Protein AF-A0A0A3J3X3-F1 (afdb_monomer_lite)

Secondary structure (DSSP, 8-state):
--EEEEEEETTEEEEEETTS-EEEEEHHHHSSS--THHHHHHH-HHHHTT-EE-TTT--EE-TTS-EE-HHHHHHHSEEHHHHHHHHHHHHHHHHHHHHHHHHHHHHHHHHHHTT-

InterPro domains:
  IPR018841 Protein of unknown function DUF2442 [PF10387] (11-77)
  IPR036782 NE0471-like, N-terminal [G3DSA:3.30.2020.10] (2-79)
  IPR036782 NE0471-like, N-terminal [SSF143880] (10-75)

pLDDT: mean 91.13, std 8.87, range [58.75, 98.5]

Sequence (116 aa):
MKVTSLFTVKFKLILEFGNGEYRLLDIKQFLRDDKGKLAEVRDNIDMFQTAMLDNVAGTVVWENGVDFEPEHLYSESVNIDHILVNEEMKRGQYYLLRMMNDFIKEQEKQKRERGE

Radius of gyration: 22.74 Å; chains: 1; bounding box: 72×23×51 Å

Structure (mmCIF, N/CA/C/O backbone):
data_AF-A0A0A3J3X3-F1
#
_entry.id   AF-A0A0A3J3X3-F1
#
loop_
_atom_site.group_PDB
_atom_site.id
_atom_site.type_symbol
_atom_site.label_atom_id
_atom_site.label_alt_id
_atom_site.label_comp_id
_atom_site.label_asym_id
_atom_site.label_entity_id
_atom_site.label_seq_id
_atom_site.pdbx_PDB_ins_code
_atom_site.Cartn_x
_atom_site.Cartn_y
_atom_site.Cartn_z
_atom_site.occupancy
_atom_site.B_iso_or_equiv
_atom_site.auth_seq_id
_atom_site.auth_comp_id
_atom_site.auth_asym_id
_atom_site.auth_atom_id
_atom_site.pdbx_PDB_model_num
ATOM 1 N N . MET A 1 1 ? 11.547 10.666 3.981 1.00 85.38 1 MET A N 1
ATOM 2 C CA . MET A 1 1 ? 11.084 9.579 4.872 1.00 85.38 1 MET A CA 1
ATOM 3 C C . MET A 1 1 ? 11.539 8.252 4.274 1.00 85.38 1 MET A C 1
ATOM 5 O O . MET A 1 1 ? 11.895 8.247 3.110 1.00 85.38 1 MET A O 1
ATOM 9 N N . LYS A 1 2 ? 11.633 7.151 5.029 1.00 89.75 2 LYS A N 1
ATOM 10 C CA . LYS A 1 2 ? 12.095 5.855 4.487 1.00 89.75 2 LYS A CA 1
ATOM 11 C C . LYS A 1 2 ? 11.162 4.731 4.913 1.00 89.75 2 LYS A C 1
ATOM 13 O O . LYS A 1 2 ? 10.711 4.764 6.057 1.00 89.75 2 LYS A O 1
ATOM 18 N N . VAL A 1 3 ? 10.924 3.768 4.023 1.00 94.44 3 VAL A N 1
ATOM 19 C CA . VAL A 1 3 ? 10.304 2.483 4.370 1.00 94.44 3 VAL A CA 1
ATOM 20 C C . VAL A 1 3 ? 11.388 1.586 4.970 1.00 94.44 3 VAL A C 1
ATOM 22 O O . VAL A 1 3 ? 12.479 1.481 4.413 1.00 94.44 3 VAL A O 1
ATOM 25 N N . THR A 1 4 ? 11.123 0.994 6.130 1.00 92.56 4 THR A N 1
ATOM 26 C CA . THR A 1 4 ? 12.065 0.122 6.855 1.00 92.56 4 THR A CA 1
ATOM 27 C C . THR A 1 4 ? 11.666 -1.343 6.787 1.00 92.56 4 THR A C 1
ATOM 29 O O . THR A 1 4 ? 12.540 -2.206 6.776 1.00 92.56 4 THR A O 1
ATOM 32 N N . SER A 1 5 ? 10.364 -1.615 6.686 1.00 94.12 5 SER A N 1
ATOM 33 C CA . SER A 1 5 ? 9.810 -2.963 6.571 1.00 94.12 5 SER A CA 1
ATOM 34 C C . SER A 1 5 ? 8.615 -2.979 5.618 1.00 94.12 5 SER A C 1
ATOM 36 O O . SER A 1 5 ? 7.871 -2.001 5.513 1.00 94.12 5 SER A O 1
ATOM 38 N N . LEU A 1 6 ? 8.419 -4.113 4.945 1.00 95.62 6 LEU A N 1
ATOM 39 C CA . LEU A 1 6 ? 7.378 -4.339 3.944 1.00 95.62 6 LEU A CA 1
ATOM 40 C C . LEU A 1 6 ? 6.759 -5.726 4.146 1.00 95.62 6 LEU A C 1
ATOM 42 O O . LEU A 1 6 ? 7.474 -6.726 4.152 1.00 95.62 6 LEU A O 1
ATOM 46 N N . PHE A 1 7 ? 5.432 -5.793 4.235 1.00 96.19 7 PHE A N 1
ATOM 47 C CA . PHE A 1 7 ? 4.678 -7.048 4.213 1.00 96.19 7 PHE A CA 1
ATOM 48 C C . PHE A 1 7 ? 3.520 -6.957 3.223 1.00 96.19 7 PHE A C 1
ATOM 50 O O . PHE A 1 7 ? 2.878 -5.913 3.098 1.00 96.19 7 PHE A O 1
ATOM 57 N N . THR A 1 8 ? 3.212 -8.065 2.551 1.00 95.38 8 THR A N 1
ATOM 58 C CA . THR A 1 8 ? 2.117 -8.147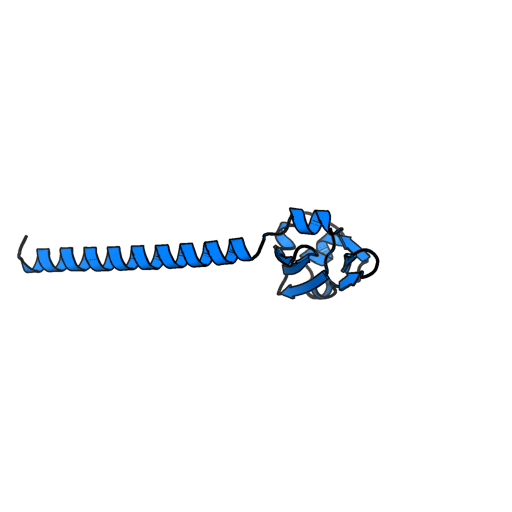 1.579 1.00 95.38 8 THR A CA 1
ATOM 59 C C . THR A 1 8 ? 0.988 -9.033 2.107 1.00 95.38 8 THR A C 1
ATOM 61 O O . THR A 1 8 ? 1.213 -10.120 2.638 1.00 95.38 8 THR A O 1
ATOM 64 N N . VAL A 1 9 ? -0.260 -8.574 1.974 1.00 93.81 9 VAL A N 1
ATOM 65 C CA . VAL A 1 9 ? -1.460 -9.369 2.288 1.00 93.81 9 VAL A CA 1
ATOM 66 C C . VAL A 1 9 ? -2.549 -9.065 1.261 1.00 93.81 9 VAL A C 1
ATOM 68 O O . VAL A 1 9 ? -3.077 -7.955 1.211 1.00 93.81 9 VAL A O 1
ATOM 71 N N . LYS A 1 10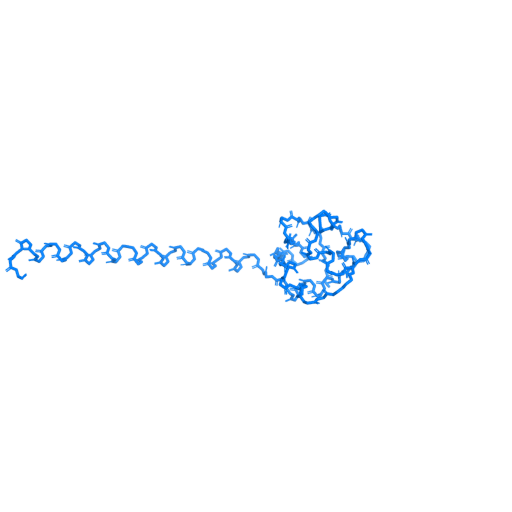 ? -2.945 -10.063 0.459 1.00 95.75 10 LYS A N 1
ATOM 72 C CA . LYS A 1 10 ? -3.835 -9.871 -0.706 1.00 95.75 10 LYS A CA 1
ATOM 73 C C . LYS A 1 10 ? -3.258 -8.796 -1.639 1.00 95.75 10 LYS A C 1
ATOM 75 O O . LYS A 1 10 ? -2.156 -9.002 -2.100 1.00 95.75 10 LYS A O 1
ATOM 80 N N . PHE A 1 11 ? -3.957 -7.684 -1.882 1.00 97.62 11 PHE A N 1
ATOM 81 C CA . PHE A 1 11 ? -3.485 -6.526 -2.668 1.00 97.62 11 PHE A CA 1
ATOM 82 C C . PHE A 1 11 ? -3.159 -5.319 -1.774 1.00 97.62 11 PHE A C 1
ATOM 84 O O . PHE A 1 11 ? -3.462 -4.173 -2.104 1.00 97.62 11 PHE A O 1
ATOM 91 N N . LYS A 1 12 ? -2.629 -5.580 -0.577 1.00 98.06 12 LYS A N 1
ATOM 92 C CA . LYS A 1 12 ? -2.311 -4.545 0.407 1.00 98.06 12 LYS A CA 1
ATOM 93 C C . LYS A 1 12 ? -0.874 -4.651 0.864 1.00 98.06 12 LYS A C 1
ATOM 95 O O . LYS A 1 12 ? -0.371 -5.760 1.058 1.00 98.06 12 LYS A O 1
ATOM 100 N N . LEU A 1 13 ? -0.262 -3.491 1.066 1.00 97.69 13 LEU A N 1
ATOM 101 C CA . LEU A 1 13 ? 1.040 -3.359 1.700 1.00 97.69 13 LEU A CA 1
ATOM 102 C C . LEU A 1 13 ? 0.853 -2.914 3.143 1.00 97.69 13 LEU A C 1
ATOM 104 O O . LEU A 1 13 ? 0.085 -1.993 3.417 1.00 97.69 13 LEU A O 1
ATOM 108 N N . ILE A 1 14 ? 1.575 -3.561 4.047 1.00 97.69 14 ILE A N 1
ATOM 109 C CA . ILE A 1 14 ? 1.827 -3.060 5.392 1.00 97.69 14 ILE A CA 1
ATOM 110 C C . ILE A 1 14 ? 3.263 -2.551 5.384 1.00 97.69 14 ILE A C 1
ATOM 112 O O . ILE A 1 14 ? 4.195 -3.318 5.136 1.00 97.69 14 ILE A O 1
ATOM 116 N N . LEU A 1 15 ? 3.411 -1.252 5.606 1.00 96.56 15 LEU A N 1
ATOM 117 C CA . LEU A 1 15 ? 4.674 -0.533 5.548 1.00 96.56 15 LEU A CA 1
ATOM 118 C C . LEU A 1 15 ? 5.027 -0.047 6.944 1.00 96.56 15 LEU A C 1
ATOM 120 O O . LEU A 1 15 ? 4.188 0.559 7.608 1.00 96.56 15 LEU A O 1
ATOM 124 N N . GLU A 1 16 ? 6.263 -0.275 7.357 1.00 95.25 16 GLU A N 1
ATOM 125 C CA . GLU A 1 16 ? 6.849 0.434 8.490 1.00 95.25 16 GLU A CA 1
ATOM 126 C C . GLU A 1 16 ? 7.693 1.587 7.953 1.00 95.25 16 GLU A C 1
ATOM 128 O O . GLU A 1 16 ? 8.477 1.406 7.016 1.00 95.25 16 GLU A O 1
ATOM 133 N N . PHE A 1 17 ? 7.532 2.770 8.536 1.00 94.56 17 PHE A N 1
ATOM 134 C CA . PHE A 1 17 ? 8.333 3.941 8.204 1.00 94.56 17 PHE A CA 1
ATOM 135 C C . PHE A 1 17 ? 9.334 4.267 9.311 1.00 94.56 17 PHE A C 1
ATOM 137 O O . PHE A 1 17 ? 9.138 3.940 10.476 1.00 94.56 17 PHE A O 1
ATOM 144 N N . GLY A 1 18 ? 10.398 4.996 8.964 1.00 92.12 18 GLY A N 1
ATOM 145 C CA . GLY A 1 18 ? 11.469 5.359 9.903 1.00 92.12 18 GLY A CA 1
ATOM 146 C C . GLY A 1 18 ? 11.050 6.200 11.123 1.00 92.12 18 GLY A C 1
ATOM 147 O O . GLY A 1 18 ? 11.873 6.421 12.006 1.00 92.12 18 GLY A O 1
ATOM 148 N N . ASN A 1 19 ? 9.804 6.678 11.188 1.00 93.50 19 ASN A N 1
ATOM 149 C CA . ASN A 1 19 ? 9.220 7.316 12.373 1.00 93.50 19 ASN A CA 1
ATOM 150 C C . ASN A 1 19 ? 8.506 6.324 13.318 1.00 93.50 19 ASN A C 1
ATOM 152 O O . ASN A 1 19 ? 7.951 6.754 14.325 1.00 93.50 19 ASN A O 1
ATOM 156 N N . GLY A 1 20 ? 8.519 5.026 13.005 1.00 93.50 20 GLY A N 1
ATOM 157 C CA . GLY A 1 20 ? 7.861 3.965 13.768 1.00 93.50 20 GLY A CA 1
ATOM 158 C C . GLY A 1 20 ? 6.395 3.729 13.396 1.00 93.50 20 GLY A C 1
ATOM 159 O O . GLY A 1 20 ? 5.759 2.863 13.992 1.00 93.50 20 GLY A O 1
ATOM 160 N N . GLU A 1 21 ? 5.835 4.470 12.433 1.00 95.19 21 GLU A N 1
ATOM 161 C CA . GLU A 1 21 ? 4.452 4.253 12.007 1.00 95.19 21 GLU A CA 1
ATOM 162 C C . GLU A 1 21 ? 4.315 3.006 11.133 1.00 95.19 21 GLU A C 1
ATOM 164 O O . GLU A 1 21 ? 5.027 2.843 10.139 1.00 95.19 21 GLU A O 1
ATOM 169 N N . TYR A 1 22 ? 3.308 2.194 11.455 1.00 96.31 22 TYR A N 1
ATOM 170 C CA . TYR A 1 22 ? 2.812 1.136 10.587 1.00 96.31 22 TYR A CA 1
ATOM 171 C C . TYR A 1 22 ? 1.605 1.642 9.808 1.00 96.31 22 TYR A C 1
ATOM 173 O O . TYR A 1 22 ? 0.611 2.099 10.383 1.00 96.31 22 TYR A O 1
ATOM 181 N N . ARG A 1 23 ? 1.673 1.558 8.482 1.00 97.19 23 ARG A N 1
ATOM 182 C CA . ARG A 1 23 ? 0.628 2.072 7.596 1.00 97.19 23 ARG A CA 1
ATOM 183 C C . ARG A 1 23 ? 0.177 1.014 6.602 1.00 97.19 23 ARG A C 1
ATOM 185 O O . ARG A 1 23 ? 0.976 0.226 6.102 1.00 97.19 23 ARG A O 1
ATOM 192 N N . LEU A 1 24 ? -1.121 1.007 6.325 1.00 97.75 24 LEU A N 1
ATOM 193 C CA . LEU A 1 24 ? -1.765 0.118 5.369 1.00 97.75 24 LEU A CA 1
ATOM 194 C C . LEU A 1 24 ? -2.032 0.874 4.066 1.00 97.75 24 LEU A C 1
ATOM 196 O O . LEU A 1 24 ? -2.731 1.887 4.078 1.00 97.75 24 LEU A O 1
ATOM 200 N N . LEU A 1 25 ? -1.530 0.355 2.949 1.00 97.81 25 LEU A N 1
ATOM 201 C CA . LEU A 1 25 ? -1.856 0.834 1.606 1.00 97.81 25 LEU A CA 1
ATOM 202 C C . LEU A 1 25 ? -2.687 -0.222 0.874 1.00 97.81 25 LEU A C 1
ATOM 204 O O . LEU A 1 25 ? -2.280 -1.381 0.789 1.00 97.81 25 LEU A O 1
ATOM 208 N N . ASP A 1 26 ? -3.838 0.171 0.329 1.00 97.62 26 ASP A N 1
ATOM 209 C CA . ASP A 1 26 ? -4.626 -0.670 -0.577 1.00 97.62 26 ASP A CA 1
ATOM 210 C C . ASP A 1 26 ? -4.267 -0.333 -2.026 1.00 97.62 26 ASP A C 1
ATOM 212 O O . ASP A 1 26 ? -4.647 0.724 -2.536 1.00 97.62 26 ASP A O 1
ATOM 216 N N . ILE A 1 27 ? -3.539 -1.231 -2.700 1.00 97.75 27 ILE A N 1
ATOM 217 C CA . ILE A 1 27 ? -3.052 -0.977 -4.062 1.00 97.75 27 ILE A CA 1
ATOM 218 C C . ILE A 1 27 ? -4.194 -0.746 -5.042 1.00 97.75 27 ILE A C 1
ATOM 220 O O . ILE A 1 27 ? -4.028 0.030 -5.975 1.00 97.75 27 ILE A O 1
ATOM 224 N N . LYS A 1 28 ? -5.367 -1.351 -4.835 1.00 96.75 28 LYS A N 1
ATOM 225 C CA . LYS A 1 28 ? -6.500 -1.154 -5.750 1.00 96.75 28 LYS A CA 1
ATOM 226 C C . LYS A 1 28 ? -7.131 0.229 -5.636 1.00 96.75 28 LYS A C 1
ATOM 228 O O . LYS A 1 28 ? -7.820 0.659 -6.554 1.00 96.75 28 LYS A O 1
ATOM 233 N N . GLN A 1 29 ? -6.951 0.900 -4.502 1.00 96.00 29 GLN A N 1
ATOM 234 C CA . GLN A 1 29 ? -7.423 2.272 -4.304 1.00 96.00 29 GLN A CA 1
ATOM 235 C C . GLN A 1 29 ? -6.369 3.298 -4.716 1.00 96.00 29 GLN A C 1
ATOM 237 O O . GLN A 1 29 ? -6.727 4.378 -5.195 1.00 96.00 29 GLN A O 1
ATOM 242 N N . PHE A 1 30 ? -5.100 2.936 -4.523 1.00 97.56 30 PHE A N 1
ATOM 243 C CA . PHE A 1 30 ? -3.937 3.722 -4.906 1.00 97.56 30 PHE A CA 1
ATOM 244 C C . PHE A 1 30 ? -3.765 3.768 -6.431 1.00 97.56 30 PHE A C 1
ATOM 246 O O . PHE A 1 30 ? -3.746 4.846 -7.014 1.00 97.56 30 PHE A O 1
ATOM 253 N N . LEU A 1 31 ? -3.739 2.603 -7.085 1.00 96.69 31 LEU A N 1
ATOM 254 C CA . LEU A 1 31 ? -3.720 2.459 -8.540 1.00 96.69 31 LEU A CA 1
ATOM 255 C C . LEU A 1 31 ? -5.154 2.231 -9.008 1.00 96.69 31 LEU A C 1
ATOM 257 O O . LEU A 1 31 ? -5.730 1.176 -8.749 1.00 96.69 31 LEU A O 1
ATOM 261 N N . ARG A 1 32 ? -5.757 3.224 -9.663 1.00 92.62 32 ARG A N 1
ATOM 262 C CA . ARG A 1 32 ? -7.193 3.210 -9.993 1.00 92.62 32 ARG A CA 1
ATOM 263 C C . ARG A 1 32 ? -7.424 2.778 -11.417 1.00 92.62 32 ARG A C 1
ATOM 265 O O . ARG A 1 32 ? -7.694 1.611 -11.656 1.00 92.62 32 ARG A O 1
ATOM 272 N N . ASP A 1 33 ? -7.253 3.698 -12.358 1.00 93.69 33 ASP A N 1
ATOM 273 C CA . ASP A 1 33 ? -7.457 3.462 -13.787 1.00 93.69 33 ASP A CA 1
ATOM 274 C C . ASP A 1 33 ? -6.139 3.365 -14.556 1.00 93.69 33 ASP A C 1
ATOM 276 O O . ASP A 1 33 ? -6.151 3.280 -15.789 1.00 93.69 33 ASP A O 1
ATOM 280 N N . ASP A 1 34 ? -5.020 3.313 -13.829 1.00 96.75 34 ASP A N 1
ATOM 281 C CA . ASP A 1 34 ? -3.667 3.172 -14.349 1.00 96.75 34 ASP A CA 1
ATOM 282 C C . ASP A 1 34 ? -3.552 1.994 -15.320 1.00 96.75 34 ASP A C 1
ATOM 284 O O . ASP A 1 34 ? -4.269 0.986 -15.215 1.00 96.75 34 ASP A O 1
ATOM 288 N N . LYS A 1 35 ? -2.667 2.158 -16.307 1.00 95.94 35 LYS A N 1
ATOM 289 C CA . LYS A 1 35 ? -2.479 1.252 -17.448 1.00 95.94 35 LYS A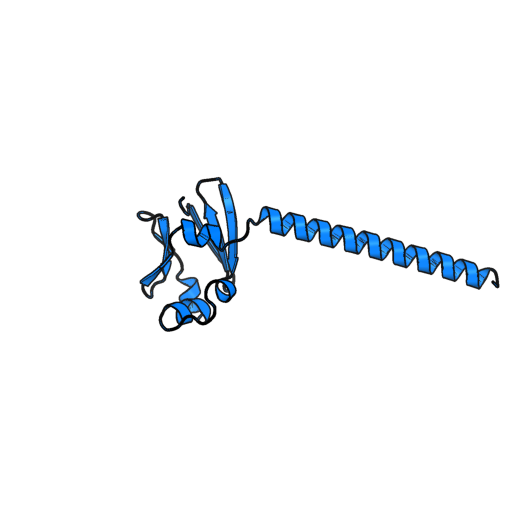 CA 1
ATOM 290 C C . LYS A 1 35 ? -1.046 0.714 -17.486 1.00 95.94 35 LYS A C 1
ATOM 292 O O . LYS A 1 35 ? -0.158 1.211 -16.797 1.00 95.94 35 LYS A O 1
ATOM 297 N N . GLY A 1 36 ? -0.814 -0.296 -18.324 1.00 97.50 36 GLY A N 1
ATOM 298 C CA . GLY A 1 36 ? 0.507 -0.909 -18.489 1.00 97.50 36 GLY A CA 1
ATOM 299 C C . GLY A 1 36 ? 0.992 -1.584 -17.204 1.00 97.50 36 GLY A C 1
ATOM 300 O O . GLY A 1 36 ? 0.196 -2.187 -16.490 1.00 97.50 36 GLY A O 1
ATOM 301 N N . LYS A 1 37 ? 2.283 -1.441 -16.885 1.00 97.88 37 LYS A N 1
ATOM 302 C CA . LYS A 1 37 ? 2.926 -2.092 -15.729 1.00 97.88 37 LYS A CA 1
ATOM 303 C C . LYS A 1 37 ? 2.258 -1.788 -14.380 1.00 97.88 37 LYS A C 1
ATOM 305 O O . LYS A 1 37 ? 2.241 -2.638 -13.497 1.00 97.88 37 LYS A O 1
ATOM 310 N N . LEU A 1 38 ? 1.661 -0.605 -14.229 1.00 98.19 38 LEU A N 1
ATOM 311 C CA . LEU A 1 38 ? 0.900 -0.242 -13.027 1.00 98.19 38 LEU A CA 1
ATOM 312 C C . LEU A 1 38 ? -0.374 -1.088 -12.880 1.00 98.19 38 LEU A C 1
ATOM 314 O O . LEU A 1 38 ? -0.704 -1.535 -11.784 1.00 98.19 38 LEU A O 1
ATOM 318 N N . ALA A 1 39 ? -1.067 -1.367 -13.990 1.00 98.25 39 ALA A N 1
ATOM 319 C CA . ALA A 1 39 ? -2.233 -2.247 -13.983 1.00 98.25 39 ALA A CA 1
ATOM 320 C C . ALA A 1 39 ? -1.853 -3.686 -13.608 1.00 98.25 39 ALA A C 1
ATOM 322 O O . ALA A 1 39 ? -2.613 -4.352 -12.914 1.00 98.25 39 ALA A O 1
ATOM 323 N N . GLU A 1 40 ? -0.670 -4.156 -14.013 1.00 98.19 40 GLU A N 1
ATOM 324 C CA . GLU A 1 40 ? -0.173 -5.479 -13.618 1.00 98.19 40 GLU A CA 1
ATOM 325 C C . GLU A 1 40 ? 0.006 -5.577 -12.099 1.00 98.19 40 GLU A C 1
ATOM 327 O O . GLU A 1 40 ? -0.472 -6.536 -11.502 1.00 98.19 40 GLU A O 1
ATOM 332 N N . VAL A 1 41 ? 0.609 -4.565 -11.461 1.00 98.31 41 VAL A N 1
ATOM 333 C CA . VAL A 1 41 ? 0.747 -4.503 -9.992 1.00 98.31 41 VAL A CA 1
ATOM 334 C C . VAL A 1 41 ? -0.623 -4.478 -9.295 1.00 98.31 41 VAL A C 1
ATOM 336 O O . VAL A 1 41 ? -0.786 -5.059 -8.224 1.00 98.31 41 VAL A O 1
ATOM 339 N N . ARG A 1 42 ? -1.632 -3.836 -9.897 1.00 98.19 42 ARG A N 1
ATOM 340 C CA . ARG A 1 42 ? -2.998 -3.748 -9.346 1.00 98.19 42 ARG A CA 1
ATOM 341 C C . ARG A 1 42 ? -3.810 -5.037 -9.487 1.00 98.19 42 ARG A C 1
ATOM 343 O O . ARG A 1 42 ? -4.570 -5.387 -8.580 1.00 98.19 42 ARG A O 1
ATOM 350 N N . ASP A 1 43 ? -3.709 -5.693 -10.639 1.00 97.69 43 ASP A N 1
ATOM 351 C CA . ASP A 1 43 ? -4.667 -6.720 -11.061 1.00 97.69 43 ASP A CA 1
ATOM 352 C C . ASP A 1 43 ? -4.102 -8.141 -11.015 1.00 97.69 43 ASP A C 1
ATOM 354 O O . ASP A 1 43 ? -4.872 -9.093 -10.869 1.00 97.69 43 ASP A O 1
ATOM 358 N N . ASN A 1 44 ? -2.780 -8.304 -11.105 1.00 97.94 44 ASN A N 1
ATOM 359 C CA . ASN A 1 44 ? -2.121 -9.602 -11.049 1.00 97.94 44 ASN A CA 1
ATOM 360 C C . ASN A 1 44 ? -1.526 -9.829 -9.652 1.00 97.94 44 ASN A C 1
ATOM 362 O O . ASN A 1 44 ? -0.590 -9.146 -9.245 1.00 97.94 44 ASN A O 1
ATOM 366 N N . ILE A 1 45 ? -2.069 -10.807 -8.921 1.00 97.62 45 ILE A N 1
ATOM 367 C CA . ILE A 1 45 ? -1.627 -11.111 -7.555 1.00 97.62 45 ILE A CA 1
ATOM 368 C C . ILE A 1 45 ? -0.184 -11.619 -7.508 1.00 97.62 45 ILE A C 1
ATOM 370 O O . ILE A 1 45 ? 0.542 -11.250 -6.590 1.00 97.62 45 ILE A O 1
ATOM 374 N N . ASP A 1 46 ? 0.241 -12.400 -8.503 1.00 98.12 46 ASP A N 1
ATOM 375 C CA . ASP A 1 46 ? 1.592 -12.959 -8.551 1.00 98.12 46 ASP A CA 1
ATOM 376 C C . ASP A 1 46 ? 2.608 -11.836 -8.756 1.00 98.12 46 ASP A C 1
ATOM 378 O O . ASP A 1 46 ? 3.602 -11.770 -8.043 1.00 98.12 46 ASP A O 1
ATOM 382 N N . MET A 1 47 ? 2.300 -10.891 -9.656 1.00 98.44 47 MET A N 1
ATOM 383 C CA . MET A 1 47 ? 3.097 -9.676 -9.833 1.00 98.44 47 MET A CA 1
ATOM 384 C C . MET A 1 47 ? 3.094 -8.837 -8.557 1.00 98.44 47 MET A C 1
ATOM 386 O O . MET A 1 47 ? 4.151 -8.476 -8.067 1.00 98.44 47 MET A O 1
ATOM 390 N N . PHE A 1 48 ? 1.929 -8.553 -7.969 1.00 98.50 48 PHE A N 1
ATOM 391 C CA . PHE A 1 48 ? 1.844 -7.760 -6.742 1.00 98.50 48 PHE A CA 1
ATOM 392 C C . PHE A 1 48 ? 2.714 -8.326 -5.607 1.00 98.50 48 PHE A C 1
ATOM 394 O O . PHE A 1 48 ? 3.349 -7.566 -4.874 1.00 98.50 48 PHE A O 1
ATOM 401 N 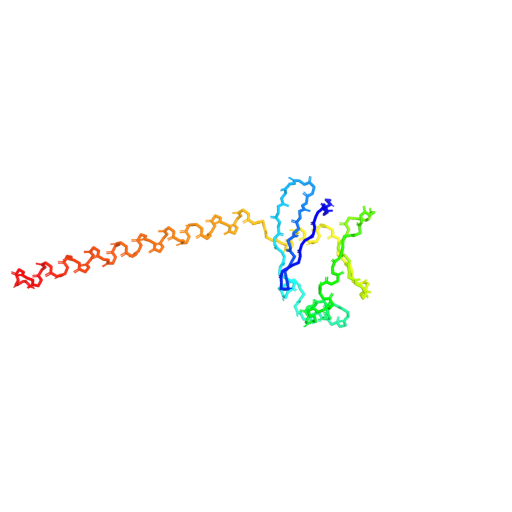N . GLN A 1 49 ? 2.754 -9.652 -5.463 1.00 97.94 49 GLN A N 1
ATOM 402 C CA . GLN A 1 49 ? 3.506 -10.330 -4.410 1.00 97.94 49 GLN A CA 1
ATOM 403 C C . GLN A 1 49 ? 5.025 -10.252 -4.577 1.00 97.94 49 GLN A C 1
ATOM 405 O O . GLN A 1 49 ? 5.730 -10.516 -3.605 1.00 97.94 49 GLN A O 1
ATOM 410 N N . THR A 1 50 ? 5.538 -9.819 -5.732 1.00 98.31 50 THR A N 1
ATOM 411 C CA . THR A 1 50 ? 6.975 -9.573 -5.918 1.00 98.31 50 THR A CA 1
ATOM 412 C C . THR A 1 50 ? 7.453 -8.266 -5.275 1.00 98.31 50 THR A C 1
ATOM 414 O O . THR A 1 50 ? 8.598 -7.876 -5.494 1.00 98.31 50 THR A O 1
ATOM 417 N N . ALA A 1 51 ? 6.585 -7.527 -4.574 1.00 98.12 51 ALA A N 1
ATOM 418 C CA . ALA A 1 51 ? 6.960 -6.277 -3.923 1.00 98.12 51 ALA A CA 1
ATOM 419 C C . ALA A 1 51 ? 8.154 -6.498 -2.982 1.00 98.12 51 ALA A C 1
ATOM 421 O O . ALA A 1 51 ? 8.104 -7.339 -2.083 1.00 98.12 51 ALA A O 1
ATOM 422 N N . MET A 1 52 ? 9.204 -5.704 -3.155 1.00 97.19 52 MET A N 1
ATOM 423 C CA . MET A 1 52 ? 10.402 -5.743 -2.327 1.00 97.19 52 MET A CA 1
ATOM 424 C C . MET A 1 52 ? 10.874 -4.332 -1.986 1.00 97.19 52 MET A C 1
ATOM 426 O O . MET A 1 52 ? 10.541 -3.361 -2.663 1.00 97.19 52 MET A O 1
ATOM 430 N N . LEU A 1 53 ? 11.646 -4.223 -0.910 1.00 95.69 53 LEU A N 1
ATOM 431 C CA . LEU A 1 53 ? 12.266 -2.971 -0.498 1.00 95.69 53 LEU A CA 1
ATOM 432 C C . LEU A 1 53 ? 13.615 -2.809 -1.208 1.00 95.69 53 LEU A C 1
ATOM 434 O O . LEU A 1 53 ? 14.500 -3.655 -1.060 1.00 95.69 53 LEU A O 1
ATOM 438 N N . ASP A 1 54 ? 13.801 -1.701 -1.921 1.00 93.50 54 ASP A N 1
ATOM 439 C CA . ASP A 1 54 ? 15.136 -1.238 -2.285 1.00 93.50 54 ASP A CA 1
ATOM 440 C C . ASP A 1 54 ? 15.766 -0.588 -1.047 1.00 93.50 54 ASP A C 1
ATOM 442 O O . ASP A 1 54 ? 15.411 0.520 -0.651 1.00 93.50 54 ASP A O 1
ATOM 446 N N . ASN A 1 55 ? 16.717 -1.272 -0.412 1.00 83.31 55 ASN A N 1
ATOM 447 C CA . ASN A 1 55 ? 17.360 -0.782 0.812 1.00 83.31 55 ASN A CA 1
ATOM 448 C C . ASN A 1 55 ? 18.278 0.435 0.589 1.00 83.31 55 ASN A C 1
ATOM 450 O O . ASN A 1 55 ? 18.636 1.118 1.552 1.00 83.31 55 ASN A O 1
ATOM 454 N N . VAL A 1 56 ? 18.687 0.707 -0.654 1.00 86.00 56 VAL A N 1
ATOM 455 C CA . VAL A 1 56 ? 19.535 1.854 -0.996 1.00 86.00 56 VAL A CA 1
ATOM 456 C C . VAL A 1 56 ? 18.667 3.097 -1.156 1.00 86.00 56 VAL A C 1
ATOM 458 O O . VAL A 1 56 ? 18.921 4.114 -0.503 1.00 86.00 56 VAL A O 1
ATOM 461 N N . ALA A 1 57 ? 17.624 3.003 -1.983 1.00 84.38 57 ALA A N 1
ATOM 462 C CA . ALA A 1 57 ? 16.717 4.114 -2.265 1.00 84.38 57 ALA A CA 1
ATOM 463 C C . ALA A 1 57 ? 15.626 4.292 -1.189 1.00 84.38 57 ALA A C 1
ATOM 465 O O . ALA A 1 57 ? 15.099 5.388 -1.004 1.00 84.38 57 ALA A O 1
ATOM 466 N N . GLY A 1 58 ? 15.314 3.235 -0.438 1.00 84.38 58 GLY A N 1
ATOM 467 C CA . GLY A 1 58 ? 14.196 3.172 0.503 1.00 84.38 58 GLY A CA 1
ATOM 468 C C . GLY A 1 58 ? 12.832 3.010 -0.173 1.00 84.38 58 GLY A C 1
ATOM 469 O O . GLY A 1 58 ? 11.823 3.160 0.510 1.00 84.38 58 GLY A O 1
ATOM 470 N N . THR A 1 59 ? 12.792 2.750 -1.482 1.00 90.56 59 THR A N 1
ATOM 471 C CA . THR A 1 59 ? 11.575 2.640 -2.300 1.00 90.56 59 THR A CA 1
ATOM 472 C C . THR A 1 59 ? 10.994 1.229 -2.254 1.00 90.56 59 THR A C 1
ATOM 474 O O . THR A 1 59 ? 11.699 0.257 -1.977 1.00 90.56 59 THR A O 1
ATOM 477 N N . VAL A 1 60 ? 9.700 1.096 -2.550 1.00 97.00 60 VAL A N 1
ATOM 478 C CA . VAL A 1 60 ? 9.094 -0.222 -2.804 1.00 97.00 60 VAL A CA 1
ATOM 479 C C . VAL A 1 60 ? 9.097 -0.457 -4.304 1.00 97.00 60 VAL A C 1
ATOM 481 O O . VAL A 1 60 ? 8.590 0.382 -5.045 1.00 97.00 60 VAL A O 1
ATOM 484 N N . VAL A 1 61 ? 9.651 -1.587 -4.737 1.00 97.88 61 VAL A N 1
ATOM 485 C CA . VAL A 1 61 ? 9.838 -1.949 -6.145 1.00 97.88 61 VAL A CA 1
ATOM 486 C C . VAL A 1 61 ? 9.243 -3.328 -6.446 1.00 97.88 61 VAL A C 1
ATOM 488 O O . VAL A 1 61 ? 9.238 -4.217 -5.595 1.00 97.88 61 VAL A O 1
ATOM 491 N N . TRP A 1 62 ? 8.742 -3.505 -7.667 1.00 98.38 62 TRP A N 1
ATOM 492 C CA . TRP A 1 62 ? 8.229 -4.765 -8.215 1.00 98.38 62 TRP A CA 1
ATOM 493 C C . TRP A 1 62 ? 9.134 -5.300 -9.330 1.00 98.38 62 TRP A C 1
ATOM 495 O O . TRP A 1 62 ? 9.885 -4.546 -9.949 1.00 98.38 62 TRP A O 1
ATOM 505 N N . GLU A 1 63 ? 9.039 -6.595 -9.647 1.00 98.25 63 GLU A N 1
ATOM 506 C CA . GLU A 1 63 ? 9.885 -7.237 -10.670 1.00 98.25 63 GLU A CA 1
ATOM 507 C C . GLU A 1 63 ? 9.665 -6.678 -12.079 1.00 98.25 63 GLU A C 1
ATOM 509 O O . GLU A 1 63 ? 10.584 -6.672 -12.899 1.00 98.25 63 GLU A O 1
ATOM 514 N N . ASN A 1 64 ? 8.474 -6.144 -12.370 1.00 98.00 64 ASN A N 1
ATOM 515 C CA . ASN A 1 64 ? 8.233 -5.455 -13.636 1.00 98.00 64 ASN A CA 1
ATOM 516 C C . ASN A 1 64 ? 8.887 -4.059 -13.707 1.00 98.00 64 ASN A C 1
ATOM 518 O O . ASN A 1 64 ? 8.799 -3.398 -14.747 1.00 98.00 64 ASN A O 1
ATOM 522 N N . GLY A 1 65 ? 9.575 -3.620 -12.650 1.00 97.31 65 GLY A N 1
ATOM 523 C CA . GLY A 1 65 ? 10.316 -2.364 -12.574 1.00 97.31 65 GLY A CA 1
ATOM 524 C C . GLY A 1 65 ? 9.469 -1.147 -12.211 1.00 97.31 65 GLY A C 1
ATOM 525 O O . GLY A 1 65 ? 9.943 -0.031 -12.380 1.00 97.31 65 GLY A O 1
ATOM 526 N N . VAL A 1 66 ? 8.222 -1.338 -11.770 1.00 97.94 66 VAL A N 1
ATOM 527 C CA . VAL A 1 66 ? 7.463 -0.277 -11.093 1.00 97.94 66 VAL A CA 1
ATOM 528 C C . VAL A 1 66 ? 8.070 -0.049 -9.717 1.00 97.94 66 VAL A C 1
ATOM 530 O O . VAL A 1 66 ? 8.311 -1.014 -8.993 1.00 97.94 66 VAL A O 1
ATOM 533 N N . ASP A 1 67 ? 8.257 1.209 -9.342 1.00 97.19 67 ASP A N 1
ATOM 534 C CA . ASP A 1 67 ? 8.675 1.617 -8.011 1.00 97.19 67 ASP A CA 1
ATOM 53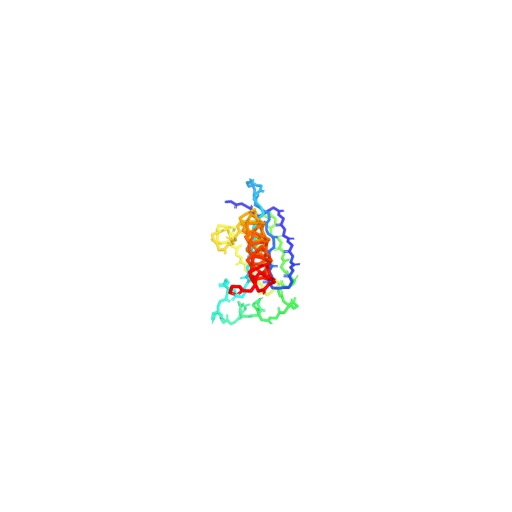5 C C . ASP A 1 67 ? 7.882 2.831 -7.507 1.00 97.19 67 ASP A C 1
ATOM 537 O O . ASP A 1 67 ? 7.319 3.606 -8.283 1.00 97.19 67 ASP A O 1
ATOM 541 N N . PHE A 1 68 ? 7.814 2.980 -6.184 1.00 97.12 68 PHE A N 1
ATOM 542 C CA . PHE A 1 68 ? 7.223 4.150 -5.538 1.00 97.12 68 PHE A CA 1
ATOM 543 C C . PHE A 1 68 ? 8.122 4.686 -4.430 1.00 97.12 68 PHE A C 1
ATOM 545 O O . PHE A 1 68 ? 8.656 3.934 -3.605 1.00 97.12 68 PHE A O 1
ATOM 552 N N . GLU A 1 69 ? 8.235 6.011 -4.391 1.00 95.25 69 GLU A N 1
ATOM 553 C CA . GLU A 1 69 ? 8.968 6.727 -3.355 1.00 95.25 69 GLU A CA 1
ATOM 554 C C . GLU A 1 69 ? 8.240 6.703 -1.995 1.00 95.25 69 GLU A C 1
ATOM 556 O O . GLU A 1 69 ? 7.002 6.711 -1.946 1.00 95.25 69 GLU A O 1
ATOM 561 N N . PRO A 1 70 ? 8.979 6.691 -0.870 1.00 95.06 70 PRO A N 1
ATOM 562 C CA . PRO A 1 70 ? 8.404 6.615 0.477 1.00 95.06 70 PRO A CA 1
ATOM 563 C C . PRO A 1 70 ? 7.378 7.701 0.790 1.00 95.06 70 PRO A C 1
ATOM 565 O O . PRO A 1 70 ? 6.396 7.446 1.482 1.00 95.06 70 PRO A O 1
ATOM 568 N N . GLU A 1 71 ? 7.617 8.919 0.317 1.00 95.69 71 GLU A N 1
ATOM 569 C CA . GLU A 1 71 ? 6.774 10.086 0.553 1.00 95.69 71 GLU A CA 1
ATOM 570 C C . GLU A 1 71 ? 5.369 9.865 -0.006 1.00 95.69 71 GLU A C 1
ATOM 572 O O . GLU A 1 71 ? 4.383 10.079 0.702 1.00 95.69 71 GLU A O 1
ATOM 577 N N . HIS A 1 72 ? 5.289 9.363 -1.239 1.00 95.94 72 HIS A N 1
ATOM 578 C CA . HIS A 1 72 ? 4.027 9.071 -1.904 1.00 95.94 72 HIS A CA 1
ATOM 579 C C . HIS A 1 72 ? 3.308 7.884 -1.246 1.00 95.94 72 HIS A C 1
ATOM 581 O O . HIS A 1 72 ? 2.107 7.938 -0.982 1.00 95.94 72 HIS A O 1
ATOM 587 N N . LEU A 1 73 ? 4.049 6.830 -0.885 1.00 96.31 73 LEU A N 1
ATOM 588 C CA . LEU A 1 73 ? 3.488 5.689 -0.153 1.00 96.31 73 LEU A CA 1
ATOM 589 C C . LEU A 1 73 ? 2.906 6.102 1.204 1.00 96.31 73 LEU A C 1
ATOM 591 O O . LEU A 1 73 ? 1.890 5.564 1.648 1.00 96.31 73 LEU A O 1
ATOM 595 N N . TYR A 1 74 ? 3.534 7.053 1.889 1.00 96.44 74 TYR A N 1
ATOM 596 C CA . TYR A 1 74 ? 3.050 7.525 3.177 1.00 96.44 74 TYR A CA 1
ATOM 597 C C . TYR A 1 74 ? 1.797 8.387 3.060 1.00 96.44 74 TYR A C 1
ATOM 599 O O . TYR A 1 74 ? 0.881 8.219 3.867 1.00 96.44 74 TYR A O 1
ATOM 607 N N . SER A 1 75 ? 1.744 9.292 2.074 1.00 96.62 75 SER A N 1
ATOM 608 C CA . SER A 1 75 ? 0.585 10.170 1.880 1.00 96.62 75 SER A CA 1
ATOM 609 C C . SER A 1 75 ? -0.680 9.389 1.527 1.00 96.62 75 SER A C 1
ATOM 611 O O . SER A 1 75 ? -1.756 9.742 2.000 1.00 96.62 75 SER A O 1
ATOM 613 N N . GLU A 1 76 ? -0.543 8.304 0.761 1.00 97.12 76 GLU A N 1
ATOM 614 C CA . GLU A 1 76 ? -1.675 7.503 0.273 1.00 97.12 76 GLU A CA 1
ATOM 615 C C . GLU A 1 76 ? -2.052 6.326 1.186 1.00 97.12 76 GLU A C 1
ATOM 617 O O . GLU A 1 76 ? -3.108 5.712 1.024 1.00 97.12 76 GLU A O 1
ATOM 622 N N . SER A 1 77 ? -1.210 5.988 2.165 1.00 97.19 77 SER A N 1
ATOM 623 C CA . SER A 1 77 ? -1.500 4.931 3.140 1.00 97.19 77 SER A CA 1
ATOM 624 C C . SER A 1 77 ? -2.231 5.470 4.367 1.00 97.19 77 SER A C 1
ATOM 626 O O . SER A 1 77 ? -2.243 6.669 4.638 1.00 97.19 77 SER A O 1
ATOM 628 N N . VAL A 1 78 ? -2.828 4.576 5.155 1.00 96.94 78 VAL A N 1
ATOM 629 C CA . VAL A 1 78 ? -3.544 4.915 6.394 1.00 96.94 78 VAL A CA 1
ATOM 630 C C . VAL A 1 78 ? -2.790 4.349 7.591 1.00 96.94 78 VAL A C 1
ATOM 632 O O . VAL A 1 78 ? -2.438 3.172 7.593 1.00 96.94 78 VAL A O 1
ATOM 635 N N . ASN A 1 79 ? -2.570 5.166 8.624 1.00 95.62 79 ASN A N 1
ATOM 636 C CA . ASN A 1 79 ? -1.978 4.704 9.880 1.00 95.62 79 ASN A CA 1
ATOM 637 C C . ASN A 1 79 ? -2.862 3.617 10.523 1.00 95.62 79 ASN A C 1
ATOM 639 O O . ASN A 1 79 ? -4.067 3.815 10.707 1.00 95.62 79 ASN A O 1
ATOM 643 N N . ILE A 1 80 ? -2.267 2.463 10.835 1.00 91.81 80 ILE A N 1
ATOM 644 C CA . ILE A 1 80 ? -2.992 1.298 11.352 1.00 91.81 80 ILE A CA 1
ATOM 645 C C . ILE A 1 80 ? -3.603 1.574 12.730 1.00 91.81 80 ILE A C 1
ATOM 647 O O . ILE A 1 80 ? -4.701 1.083 12.995 1.00 91.81 80 ILE A O 1
ATOM 651 N N . ASP A 1 81 ? -2.994 2.420 13.560 1.00 83.00 81 ASP A N 1
ATOM 652 C CA . ASP A 1 81 ? -3.549 2.786 14.867 1.00 83.00 81 ASP A CA 1
ATOM 653 C C . ASP A 1 81 ? -4.920 3.458 14.711 1.00 83.00 81 ASP A C 1
ATOM 655 O O . ASP A 1 81 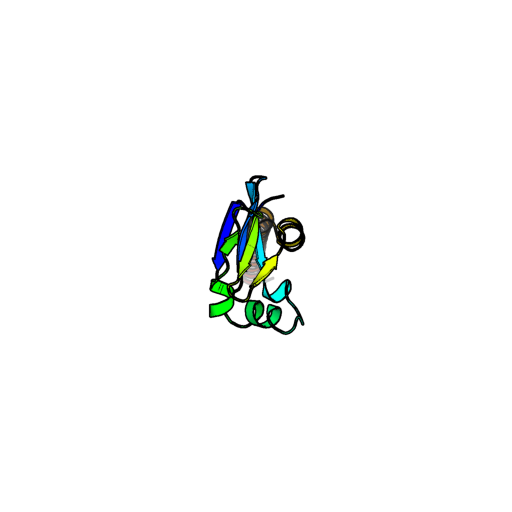? -5.862 3.154 15.443 1.00 83.00 81 ASP A O 1
ATOM 659 N N . HIS A 1 82 ? -5.097 4.291 13.678 1.00 85.75 82 HIS A N 1
ATOM 660 C CA . HIS A 1 82 ? -6.398 4.894 13.371 1.00 85.75 82 HIS A CA 1
ATOM 661 C C . HIS A 1 82 ? -7.435 3.854 12.925 1.00 85.75 82 HIS A C 1
ATOM 663 O O . HIS A 1 82 ? -8.628 4.009 13.190 1.00 85.75 82 HIS A O 1
ATOM 669 N N . ILE A 1 83 ? -7.006 2.791 12.242 1.00 82.12 83 ILE A N 1
ATOM 670 C CA . ILE A 1 83 ? -7.895 1.707 11.811 1.00 82.12 83 ILE A CA 1
ATOM 671 C C . ILE A 1 83 ? -8.362 0.907 13.029 1.00 82.12 83 ILE A C 1
ATOM 673 O O . ILE A 1 83 ? -9.559 0.656 13.170 1.00 82.12 83 ILE A O 1
ATOM 677 N N . LEU A 1 84 ? -7.439 0.546 13.923 1.00 75.62 84 LEU A N 1
ATOM 678 C CA . LEU A 1 84 ? -7.742 -0.239 15.120 1.00 75.62 84 LEU A CA 1
ATOM 679 C C . LEU A 1 84 ? -8.659 0.523 16.081 1.00 75.62 84 LEU A C 1
ATOM 681 O O . LEU A 1 84 ? -9.680 -0.025 16.494 1.00 75.62 84 LEU A O 1
ATOM 685 N N . VAL A 1 85 ? -8.380 1.806 16.340 1.00 73.12 85 VAL A N 1
ATOM 686 C CA . VAL A 1 85 ? -9.245 2.661 17.173 1.00 73.12 85 VAL A CA 1
ATOM 687 C C . VAL A 1 85 ? -10.656 2.764 16.584 1.00 73.12 85 VAL A C 1
ATOM 689 O O . VAL A 1 85 ? -11.646 2.646 17.307 1.00 73.12 85 VAL A O 1
ATOM 692 N N . ASN A 1 86 ? -10.781 2.931 15.263 1.00 69.38 86 ASN A N 1
ATOM 693 C CA . ASN A 1 86 ? -12.090 2.982 14.610 1.00 69.38 86 ASN A CA 1
ATOM 694 C C . ASN A 1 86 ? -12.865 1.663 14.745 1.00 69.38 86 ASN A C 1
ATOM 696 O O . ASN A 1 86 ? -14.080 1.684 14.950 1.00 69.38 86 ASN A O 1
ATOM 700 N N . GLU A 1 87 ? -12.194 0.518 14.638 1.00 71.94 87 GLU A N 1
ATOM 701 C CA . GLU A 1 87 ? -12.829 -0.793 14.802 1.00 71.94 87 GLU A CA 1
ATOM 702 C C . GLU A 1 87 ? -13.244 -1.062 16.256 1.00 71.94 87 GLU A C 1
ATOM 704 O O . GLU A 1 87 ? -14.337 -1.583 16.492 1.00 71.94 87 GLU A O 1
ATOM 709 N N . GLU A 1 88 ? -12.439 -0.654 17.237 1.00 70.00 88 GLU A N 1
ATOM 710 C CA . GLU A 1 88 ? -12.803 -0.728 18.657 1.00 70.00 88 GLU A CA 1
ATOM 711 C C . GLU A 1 88 ? -14.012 0.154 18.983 1.00 70.00 88 GLU A C 1
ATOM 713 O O . GLU A 1 88 ? -14.973 -0.316 19.599 1.00 70.00 88 GLU A O 1
ATOM 718 N N . MET A 1 89 ? -14.026 1.398 18.498 1.00 65.62 89 MET A N 1
ATOM 719 C CA . MET A 1 89 ? -15.142 2.327 18.697 1.00 65.62 89 MET A CA 1
ATOM 720 C C . MET A 1 89 ? -16.428 1.827 18.035 1.00 65.62 89 MET A C 1
ATOM 722 O O . MET A 1 89 ? -17.492 1.850 18.659 1.00 65.62 89 MET A O 1
ATOM 726 N N . LYS A 1 90 ? -16.347 1.306 16.801 1.00 70.56 90 LYS A N 1
ATOM 727 C CA . LYS A 1 90 ? -17.494 0.672 16.132 1.00 70.56 90 LYS A CA 1
ATOM 728 C C . LYS A 1 90 ? -18.005 -0.521 16.928 1.00 70.56 90 LYS A C 1
ATOM 730 O O . LYS A 1 90 ? -19.208 -0.618 17.162 1.00 70.56 90 LYS A O 1
ATOM 735 N N . ARG A 1 91 ? -17.120 -1.418 17.378 1.00 72.88 91 ARG A N 1
ATOM 736 C CA . ARG A 1 91 ? -17.516 -2.560 18.217 1.00 72.88 91 ARG A CA 1
ATOM 737 C C . ARG A 1 91 ? -18.221 -2.084 19.484 1.00 72.88 91 ARG A C 1
ATOM 739 O O . ARG A 1 91 ? -19.304 -2.582 19.779 1.00 72.88 91 ARG A O 1
ATOM 746 N N . GLY A 1 92 ? -17.669 -1.090 20.180 1.00 73.75 92 GLY A N 1
ATOM 747 C CA . GLY A 1 92 ? -18.275 -0.489 21.371 1.00 73.75 92 GLY A CA 1
ATOM 748 C C . GLY A 1 92 ? -19.680 0.068 21.117 1.00 73.75 92 GLY A C 1
ATOM 749 O O . GLY A 1 92 ? -20.610 -0.242 21.862 1.00 73.75 92 GLY A O 1
ATOM 750 N N . GLN A 1 93 ? -19.870 0.816 20.026 1.00 71.19 93 GLN A N 1
ATOM 751 C CA . GLN A 1 93 ? -21.186 1.333 19.627 1.00 71.19 93 GLN A CA 1
ATOM 752 C C . GLN A 1 93 ? -22.191 0.214 19.324 1.00 71.19 93 GLN A C 1
ATOM 754 O O . GLN A 1 93 ? -23.337 0.289 19.765 1.00 71.19 93 GLN A O 1
ATOM 759 N N . TYR A 1 94 ? -21.769 -0.848 18.630 1.00 78.50 94 TYR A N 1
ATOM 760 C CA . TYR A 1 94 ? -22.619 -2.015 18.375 1.00 78.50 94 TYR A CA 1
ATOM 761 C C . TYR A 1 94 ? -23.050 -2.717 19.669 1.00 78.50 94 TYR A C 1
ATOM 763 O O . TYR A 1 94 ? -24.213 -3.106 19.791 1.00 78.50 94 TYR A O 1
ATOM 771 N N . TYR A 1 95 ? -22.151 -2.852 20.650 1.00 80.38 95 TYR A N 1
ATOM 772 C CA . TYR A 1 95 ? -22.498 -3.409 21.960 1.00 80.38 95 TYR A CA 1
ATOM 773 C C . TYR A 1 95 ? -23.510 -2.534 22.704 1.00 80.38 95 TYR A C 1
ATOM 775 O O . TYR A 1 95 ? -24.506 -3.060 23.200 1.00 80.38 95 TYR A O 1
ATOM 783 N N . LEU A 1 96 ? -23.309 -1.213 22.738 1.00 75.31 96 LEU A N 1
ATOM 784 C CA . LEU A 1 96 ? -24.240 -0.289 23.389 1.00 75.31 96 LEU A CA 1
ATOM 785 C C . LEU A 1 96 ? -25.627 -0.321 22.733 1.00 75.31 96 LEU A C 1
ATOM 787 O O . LEU A 1 96 ? -26.632 -0.452 23.429 1.00 75.31 96 LEU A O 1
ATOM 791 N N . LEU A 1 97 ? -25.684 -0.275 21.400 1.00 79.44 97 LEU A N 1
ATOM 792 C CA . LEU A 1 97 ? -26.940 -0.336 20.652 1.00 79.44 97 LEU A CA 1
ATOM 793 C C . LEU A 1 97 ? -27.682 -1.657 20.896 1.00 79.44 97 LEU A C 1
ATOM 795 O O . LEU A 1 97 ? -28.901 -1.664 21.066 1.00 79.44 97 LEU A O 1
ATOM 799 N N . ARG A 1 98 ? -26.953 -2.778 20.957 1.00 86.50 98 ARG A N 1
ATOM 800 C CA . ARG A 1 98 ? -27.530 -4.084 21.291 1.00 86.50 98 ARG A CA 1
ATOM 801 C C . ARG A 1 98 ? -28.116 -4.095 22.703 1.00 86.50 98 ARG A C 1
ATOM 803 O O . ARG A 1 98 ? -29.268 -4.486 22.855 1.00 86.50 98 ARG A O 1
ATOM 810 N N . MET A 1 99 ? -27.377 -3.603 23.701 1.00 82.19 99 MET A N 1
ATOM 811 C CA . MET A 1 99 ? -27.870 -3.502 25.082 1.00 82.19 99 MET A CA 1
ATOM 812 C C . MET A 1 99 ? -29.115 -2.614 25.189 1.00 82.19 99 MET A C 1
ATOM 814 O O . MET A 1 99 ? -30.064 -2.970 25.882 1.00 82.19 99 MET A O 1
ATOM 818 N N . MET A 1 100 ? -29.144 -1.480 24.482 1.00 83.94 100 MET A N 1
ATOM 819 C CA . MET A 1 100 ? -30.311 -0.595 24.457 1.00 83.94 100 MET A CA 1
ATOM 820 C C . MET A 1 100 ? -31.532 -1.267 23.822 1.00 83.94 100 MET A C 1
ATOM 822 O O . MET A 1 100 ? -32.631 -1.170 24.363 1.00 83.94 100 MET A O 1
ATOM 826 N N . ASN A 1 101 ? -31.352 -1.982 22.709 1.00 88.88 101 ASN A N 1
ATOM 827 C CA . ASN A 1 101 ? -32.439 -2.718 22.064 1.00 88.88 101 ASN A CA 1
ATOM 828 C C . ASN A 1 101 ? -32.987 -3.840 22.954 1.00 88.88 101 ASN A C 1
ATOM 830 O O . ASN A 1 101 ? -34.201 -4.030 23.018 1.00 88.88 101 ASN A O 1
ATOM 834 N N . ASP A 1 102 ? -32.112 -4.571 23.643 1.00 94.00 102 ASP A N 1
ATOM 835 C CA . ASP A 1 102 ? -32.520 -5.627 24.571 1.00 94.00 102 ASP A CA 1
ATOM 836 C C . ASP A 1 102 ? -33.275 -5.036 25.777 1.00 94.00 102 ASP A C 1
ATOM 838 O O . ASP A 1 102 ? -34.327 -5.552 26.155 1.00 94.00 102 ASP A O 1
ATOM 842 N N . PHE A 1 103 ? -32.821 -3.893 26.307 1.00 91.69 103 PHE A N 1
ATOM 843 C CA . PHE A 1 103 ? -33.530 -3.160 27.359 1.00 91.69 103 PHE A CA 1
ATOM 844 C C . PHE A 1 103 ? -34.927 -2.703 26.915 1.00 91.69 103 PHE A C 1
ATOM 846 O O . PHE A 1 103 ? -35.898 -2.927 27.634 1.00 91.69 103 PHE A O 1
ATOM 853 N N . ILE A 1 104 ? -35.052 -2.099 25.728 1.00 92.69 104 ILE A N 1
ATOM 854 C CA . ILE A 1 104 ? -36.345 -1.641 25.192 1.00 92.69 104 ILE A CA 1
ATOM 855 C C . ILE A 1 104 ? -37.320 -2.813 25.054 1.00 92.69 104 ILE A C 1
ATOM 857 O O . ILE A 1 104 ? -38.461 -2.712 25.504 1.00 92.69 104 ILE A O 1
ATOM 861 N N . LYS A 1 105 ? -36.868 -3.945 24.500 1.00 93.12 105 LYS A N 1
ATOM 862 C CA . LYS A 1 105 ? -37.696 -5.155 24.374 1.00 93.12 105 LYS A CA 1
ATOM 863 C C . LYS A 1 105 ? -38.190 -5.661 25.724 1.00 93.12 105 LYS A C 1
ATOM 865 O O . LYS A 1 105 ? -39.346 -6.066 25.835 1.00 93.12 105 LYS A O 1
ATOM 870 N N . GLU A 1 106 ? -37.340 -5.625 26.746 1.00 94.69 106 GLU A N 1
ATOM 871 C CA . GLU A 1 106 ? -37.722 -6.038 28.095 1.00 94.69 106 GLU A CA 1
ATOM 872 C C . GLU A 1 106 ? -38.773 -5.089 28.694 1.00 94.69 106 GLU A C 1
ATOM 874 O O . GLU A 1 106 ? -39.763 -5.542 29.266 1.00 94.69 106 GLU A O 1
ATOM 879 N N . GLN A 1 107 ? -38.633 -3.774 28.484 1.00 91.81 107 GLN A N 1
ATOM 880 C CA . GLN A 1 107 ? -39.646 -2.799 28.906 1.00 91.81 107 GLN A CA 1
ATOM 881 C C . GLN A 1 107 ? -40.991 -3.014 28.197 1.00 91.81 107 GLN A C 1
ATOM 883 O O . GLN A 1 107 ? -42.042 -2.960 28.838 1.00 91.81 107 GLN A O 1
ATOM 888 N N . GLU A 1 108 ? -40.982 -3.283 26.890 1.00 93.25 108 GLU A N 1
ATOM 889 C CA . GLU A 1 108 ? -42.198 -3.583 26.126 1.00 93.25 108 GLU A CA 1
ATOM 890 C C . GLU A 1 108 ? -42.873 -4.873 26.595 1.00 93.25 108 GLU A C 1
ATOM 892 O O . GLU A 1 108 ? -44.094 -4.912 26.749 1.00 93.25 108 GLU A O 1
ATOM 897 N N . LYS A 1 109 ? -42.089 -5.921 26.861 1.00 93.00 109 LYS A N 1
ATOM 898 C CA . LYS A 1 109 ? -42.593 -7.185 27.401 1.00 93.00 109 LYS A CA 1
ATOM 899 C C . LYS A 1 109 ? -43.277 -6.970 28.752 1.00 93.00 109 LYS A C 1
ATOM 901 O O . LYS A 1 109 ? -44.417 -7.390 28.927 1.00 93.00 109 LYS A O 1
ATOM 906 N N . GLN A 1 110 ? -42.637 -6.232 29.658 1.00 88.31 110 GLN A N 1
ATOM 907 C CA . GLN A 1 110 ? -43.206 -5.919 30.970 1.00 88.31 110 GLN A CA 1
ATOM 908 C C . GLN A 1 110 ? -44.466 -5.050 30.888 1.00 88.31 110 GLN A C 1
ATOM 910 O O . GLN A 1 110 ? -45.309 -5.121 31.777 1.00 88.31 110 GLN A O 1
ATOM 915 N N . LYS A 1 111 ? -44.607 -4.192 29.870 1.00 87.19 111 LYS A N 1
ATOM 916 C CA . LYS A 1 111 ? -45.852 -3.436 29.640 1.00 87.19 111 LYS A CA 1
ATOM 917 C C . LYS A 1 111 ? -46.984 -4.343 29.165 1.00 87.19 111 LYS A C 1
ATOM 919 O O . LYS A 1 111 ? -48.067 -4.306 29.738 1.00 87.19 111 LYS A O 1
ATOM 924 N N . ARG A 1 112 ? -46.704 -5.238 28.211 1.00 84.88 112 ARG A N 1
ATOM 925 C CA . ARG A 1 112 ? -47.681 -6.231 27.727 1.00 84.88 112 ARG A CA 1
ATOM 926 C C . ARG A 1 112 ? -48.157 -7.166 28.839 1.00 84.88 112 ARG A C 1
ATOM 928 O O . ARG A 1 112 ? -49.341 -7.469 28.912 1.00 84.88 112 ARG A O 1
ATOM 935 N N . GLU A 1 113 ? -47.257 -7.594 29.721 1.00 86.31 113 GLU A N 1
ATOM 936 C CA . GLU A 1 113 ? -47.594 -8.425 30.889 1.00 86.31 113 GLU A CA 1
ATOM 937 C C . GLU A 1 113 ? -48.414 -7.668 31.948 1.00 86.31 113 GLU A C 1
ATOM 939 O O . GLU A 1 113 ? -49.160 -8.287 32.703 1.00 86.31 113 GLU A O 1
ATOM 944 N N . ARG A 1 114 ? -48.320 -6.332 31.980 1.00 80.75 114 ARG A N 1
ATOM 945 C CA . ARG A 1 114 ? -49.127 -5.459 32.847 1.00 80.75 114 ARG A CA 1
ATOM 946 C C . ARG A 1 114 ? -50.496 -5.091 32.260 1.00 80.75 114 ARG A C 1
ATOM 948 O O . ARG A 1 114 ? -51.298 -4.500 32.976 1.00 80.75 114 ARG A O 1
ATOM 955 N N . GLY A 1 115 ? -50.790 -5.484 31.018 1.00 72.06 115 GLY A N 1
ATOM 956 C CA . GLY A 1 115 ? -52.081 -5.231 30.369 1.00 72.06 115 GLY A CA 1
ATOM 957 C C . GLY A 1 115 ? -52.309 -3.776 29.936 1.00 72.06 115 GLY A C 1
ATOM 958 O O . GLY A 1 115 ? -53.466 -3.374 29.826 1.00 72.06 115 GLY A O 1
ATOM 959 N N . GLU A 1 116 ? -51.232 -3.009 29.718 1.00 58.75 116 GLU A N 1
ATOM 960 C CA . GLU A 1 116 ? -51.246 -1.656 29.123 1.00 58.75 116 GLU A CA 1
ATOM 961 C C . GLU A 1 116 ? -51.142 -1.681 27.591 1.00 58.75 116 GLU A C 1
ATOM 963 O O . GLU A 1 116 ? -50.352 -2.500 27.056 1.00 58.75 116 GLU A O 1
#

Organism: NCBI:txid1211035

Foldseek 3Di:
DAWDDWDDDQQWIFTQDPVRFTWIARLCVVQPVDDDPSVCCNPPRVQVRQWDAPPVQRWTATPVGDIDHPVSVVVRTGGVVVVVVVVVVVVVVVVVVVVVVVVVVVVVVVVVVVVD